Protein AF-A0A238F6Z7-F1 (afdb_monomer_lite)

Structure (mmCIF, N/CA/C/O backbone):
data_AF-A0A238F6Z7-F1
#
_entry.id   AF-A0A238F6Z7-F1
#
loop_
_atom_site.group_PDB
_atom_site.id
_atom_site.type_symbol
_atom_site.label_atom_id
_atom_site.label_alt_id
_atom_site.label_comp_id
_atom_site.label_asym_id
_atom_site.label_entity_id
_atom_site.label_seq_id
_atom_site.pdbx_PDB_ins_code
_atom_site.Cartn_x
_atom_site.Cartn_y
_atom_site.Cartn_z
_atom_site.occupancy
_atom_site.B_iso_or_equiv
_atom_site.auth_seq_id
_atom_site.auth_comp_id
_atom_site.auth_asym_id
_atom_site.auth_atom_id
_atom_site.pdbx_PDB_model_num
ATOM 1 N N . MET A 1 1 ? 32.969 39.321 -58.063 1.00 42.56 1 MET A N 1
ATOM 2 C CA . MET A 1 1 ? 31.535 39.185 -58.395 1.00 42.56 1 MET A CA 1
ATOM 3 C C . MET A 1 1 ? 31.362 38.044 -59.383 1.00 42.56 1 MET A C 1
ATOM 5 O O . MET A 1 1 ? 31.861 38.144 -60.495 1.00 42.56 1 MET A O 1
ATOM 9 N N . ARG A 1 2 ? 30.716 36.951 -58.970 1.00 46.84 2 ARG A N 1
ATOM 10 C CA . ARG A 1 2 ? 30.150 35.934 -59.867 1.00 46.84 2 ARG A CA 1
ATOM 11 C C . ARG A 1 2 ? 28.799 35.551 -59.274 1.00 46.84 2 ARG A C 1
ATOM 13 O O . ARG A 1 2 ? 28.740 34.825 -58.291 1.00 46.84 2 ARG A O 1
ATOM 20 N N . PHE A 1 3 ? 27.747 36.152 -59.814 1.00 44.97 3 PHE A N 1
ATOM 21 C CA . PHE A 1 3 ? 26.367 35.768 -59.551 1.00 44.97 3 PHE A CA 1
ATOM 22 C C . PHE A 1 3 ? 26.043 34.587 -60.457 1.00 44.97 3 PHE A C 1
ATOM 24 O O . PHE A 1 3 ? 26.331 34.650 -61.654 1.00 44.97 3 PHE A O 1
ATOM 31 N N . SER A 1 4 ? 25.450 33.524 -59.921 1.00 48.69 4 SER A N 1
ATOM 32 C CA . SER A 1 4 ? 24.800 32.529 -60.764 1.00 48.69 4 SER A CA 1
ATOM 33 C C . SER A 1 4 ? 23.704 31.767 -60.023 1.00 48.69 4 SER A C 1
ATOM 35 O O . SER A 1 4 ? 23.959 30.962 -59.137 1.00 48.69 4 SER A O 1
ATOM 37 N N . ILE A 1 5 ? 22.509 32.062 -60.535 1.00 54.56 5 ILE A N 1
ATOM 38 C CA . ILE A 1 5 ? 21.278 31.286 -60.699 1.00 54.56 5 ILE A CA 1
ATOM 39 C C . ILE A 1 5 ? 20.356 31.078 -59.491 1.00 54.56 5 ILE A C 1
ATOM 41 O O . ILE A 1 5 ? 20.648 30.398 -58.515 1.00 54.56 5 ILE A O 1
ATOM 45 N N . ALA A 1 6 ? 19.192 31.702 -59.663 1.00 48.09 6 ALA A N 1
ATOM 46 C CA . ALA A 1 6 ? 17.994 31.697 -58.857 1.00 48.09 6 ALA A CA 1
ATOM 47 C C . ALA A 1 6 ? 17.429 30.297 -58.556 1.00 48.09 6 ALA A C 1
ATOM 49 O O . ALA A 1 6 ? 17.328 29.434 -59.424 1.00 48.09 6 ALA A O 1
ATOM 50 N N . THR A 1 7 ? 16.992 30.159 -57.304 1.00 54.75 7 THR A N 1
ATOM 51 C CA . THR A 1 7 ? 15.749 29.522 -56.837 1.00 54.75 7 THR A CA 1
ATOM 52 C C . THR A 1 7 ? 14.792 28.975 -57.896 1.00 54.75 7 THR A C 1
ATOM 54 O O . THR A 1 7 ? 14.266 29.752 -58.688 1.00 54.75 7 THR A O 1
ATOM 57 N N . LEU A 1 8 ? 14.436 27.689 -57.758 1.00 50.06 8 LEU A N 1
ATOM 58 C CA . LEU A 1 8 ? 13.058 27.169 -57.823 1.00 50.06 8 LEU A CA 1
ATOM 59 C C . LEU A 1 8 ? 13.052 25.644 -57.628 1.00 50.06 8 LEU A C 1
ATOM 61 O O . LEU A 1 8 ? 13.337 24.924 -58.573 1.00 50.06 8 LEU A O 1
ATOM 65 N N . VAL A 1 9 ? 12.652 25.159 -56.447 1.00 51.19 9 VAL A N 1
ATOM 66 C CA . VAL A 1 9 ? 11.766 23.982 -56.337 1.00 51.19 9 VAL A CA 1
ATOM 67 C C . VAL A 1 9 ? 10.876 24.179 -55.108 1.00 51.19 9 VAL A C 1
ATOM 69 O O . VAL A 1 9 ? 11.232 23.842 -53.982 1.00 51.19 9 VAL A O 1
ATOM 72 N N . LEU A 1 10 ? 9.702 24.761 -55.345 1.00 51.97 10 LEU A N 1
ATOM 73 C CA . LEU A 1 10 ? 8.524 24.561 -54.510 1.00 51.97 10 LEU A CA 1
ATOM 74 C C . LEU A 1 10 ? 7.920 23.218 -54.923 1.00 51.97 10 LEU A C 1
ATOM 76 O O . LEU A 1 10 ? 7.355 23.116 -56.007 1.00 51.97 10 LEU A O 1
ATOM 80 N N . LEU A 1 11 ? 8.006 22.212 -54.057 1.00 51.72 11 LEU A N 1
ATOM 81 C CA . LEU A 1 11 ? 7.044 21.115 -54.032 1.00 51.72 11 LEU A CA 1
ATOM 82 C C . LEU A 1 11 ? 6.654 20.882 -52.576 1.00 51.72 11 LEU A C 1
ATOM 84 O O . LEU A 1 11 ? 7.351 20.228 -51.806 1.00 51.72 11 LEU A O 1
ATOM 88 N N . ALA A 1 12 ? 5.520 21.470 -52.205 1.00 52.56 12 ALA A N 1
ATOM 89 C CA . ALA A 1 12 ? 4.720 20.969 -51.109 1.00 52.56 12 ALA A CA 1
ATOM 90 C C . ALA A 1 12 ? 4.263 19.552 -51.481 1.00 52.56 12 ALA A C 1
ATOM 92 O O . ALA A 1 12 ? 3.564 19.377 -52.479 1.00 52.56 12 ALA A O 1
ATOM 93 N N . THR A 1 13 ? 4.635 18.550 -50.687 1.00 52.59 13 THR A N 1
ATOM 94 C CA . THR A 1 13 ? 3.959 17.248 -50.705 1.00 52.59 13 THR A CA 1
ATOM 95 C C . THR A 1 13 ? 3.129 17.092 -49.431 1.00 52.59 13 THR A C 1
ATOM 97 O O . THR A 1 13 ? 3.675 17.218 -48.332 1.00 52.59 13 THR A O 1
ATOM 100 N N . PRO A 1 14 ? 1.813 16.863 -49.566 1.00 52.91 14 PRO A N 1
ATOM 101 C CA . PRO A 1 14 ? 0.875 16.788 -48.458 1.00 52.91 14 PRO A CA 1
ATOM 102 C C . PRO A 1 14 ? 0.927 15.414 -47.775 1.00 52.91 14 PRO A C 1
ATOM 104 O O . PRO A 1 14 ? 1.174 14.402 -48.421 1.00 52.91 14 PRO A O 1
ATOM 107 N N . LEU A 1 15 ? 0.633 15.406 -46.470 1.00 51.06 15 LEU A N 1
ATOM 108 C CA . LEU A 1 15 ? -0.027 14.318 -45.733 1.00 51.06 15 LEU A CA 1
ATOM 109 C C . LEU A 1 15 ? 0.390 12.887 -46.110 1.00 51.06 15 LEU A C 1
ATOM 111 O O . LEU A 1 15 ? -0.344 12.161 -46.776 1.00 51.06 15 LEU A O 1
ATOM 115 N N . LEU A 1 16 ? 1.500 12.421 -45.545 1.00 52.25 16 LEU A N 1
ATOM 116 C CA . LEU A 1 16 ? 1.688 10.989 -45.352 1.00 52.25 16 LEU A CA 1
ATOM 117 C C . LEU A 1 16 ? 1.100 10.599 -43.995 1.00 52.25 16 LEU A C 1
ATOM 119 O O . LEU A 1 16 ? 1.802 10.439 -42.999 1.00 52.25 16 LEU A O 1
ATOM 123 N N . ALA A 1 17 ? -0.224 10.428 -43.977 1.00 53.59 17 ALA A N 1
ATOM 124 C CA . ALA A 1 17 ? -0.856 9.478 -43.075 1.00 53.59 17 ALA A CA 1
ATOM 125 C C . ALA A 1 17 ? -0.391 8.079 -43.503 1.00 53.59 17 ALA A C 1
ATOM 127 O O . ALA A 1 17 ? -1.105 7.341 -44.179 1.00 53.59 17 ALA A O 1
ATOM 128 N N . PHE A 1 18 ? 0.855 7.734 -43.176 1.00 52.31 18 PHE A N 1
ATOM 129 C CA . PHE A 1 18 ? 1.299 6.359 -43.263 1.00 52.31 18 PHE A CA 1
ATOM 130 C C . PHE A 1 18 ? 0.458 5.575 -42.261 1.00 52.31 18 PHE A C 1
ATOM 132 O O . PHE A 1 18 ? 0.676 5.637 -41.052 1.00 52.31 18 PHE A O 1
ATOM 139 N N . ALA A 1 19 ? -0.512 4.820 -42.771 1.00 59.41 19 ALA A N 1
ATOM 140 C CA . ALA A 1 19 ? -0.864 3.566 -42.140 1.00 59.41 19 ALA A CA 1
ATOM 141 C C . ALA A 1 19 ? 0.457 2.800 -42.007 1.00 59.41 19 ALA A C 1
ATOM 143 O O . ALA A 1 19 ? 1.002 2.324 -43.004 1.00 59.41 19 ALA A O 1
ATOM 144 N N . PHE A 1 20 ? 1.040 2.817 -40.805 1.00 55.81 20 PHE A N 1
ATOM 145 C CA . PHE A 1 20 ? 2.294 2.131 -40.529 1.00 55.81 20 PHE A CA 1
ATOM 146 C C . PHE A 1 20 ? 2.174 0.703 -41.073 1.00 55.81 20 PHE A C 1
ATOM 148 O O . PHE A 1 20 ? 1.165 0.046 -40.783 1.00 55.81 20 PHE A O 1
ATOM 155 N N . PRO A 1 21 ? 3.140 0.222 -41.877 1.00 57.50 21 PRO A N 1
ATOM 156 C CA . PRO A 1 21 ? 3.076 -1.141 -42.381 1.00 57.50 21 PRO A CA 1
ATOM 157 C C . PRO A 1 21 ? 2.991 -2.091 -41.173 1.00 57.50 21 PRO A C 1
ATOM 159 O O . PRO A 1 21 ? 3.577 -1.778 -40.131 1.00 57.50 21 PRO A O 1
ATOM 162 N N . PRO A 1 22 ? 2.251 -3.213 -41.258 1.00 57.41 22 PRO A N 1
ATOM 163 C CA . PRO A 1 22 ? 1.932 -4.066 -40.103 1.00 57.41 22 PRO A CA 1
ATOM 164 C C . PRO A 1 22 ? 3.174 -4.429 -39.273 1.00 57.41 22 PRO A C 1
ATOM 166 O O . PRO A 1 22 ? 3.165 -4.305 -38.055 1.00 57.41 22 PRO A O 1
ATOM 169 N N . GLN A 1 23 ? 4.293 -4.680 -39.950 1.00 54.38 23 GLN A N 1
ATOM 170 C CA . GLN A 1 23 ? 5.625 -4.909 -39.382 1.00 54.38 23 GLN A CA 1
ATOM 171 C C . GLN A 1 23 ? 6.180 -3.810 -38.447 1.00 54.38 23 GLN A C 1
ATOM 173 O O . GLN A 1 23 ? 6.903 -4.125 -37.507 1.00 54.38 23 GLN A O 1
ATOM 178 N N . VAL A 1 24 ? 5.837 -2.531 -38.640 1.00 57.94 24 VAL A N 1
ATOM 179 C CA . VAL A 1 24 ? 6.255 -1.433 -37.739 1.00 57.94 24 VAL A CA 1
ATOM 180 C C . VAL A 1 24 ? 5.361 -1.364 -36.500 1.00 57.94 24 VAL A C 1
ATOM 182 O O . VAL A 1 24 ? 5.848 -1.057 -35.413 1.00 57.94 24 VAL A O 1
ATOM 185 N N . ARG A 1 25 ? 4.068 -1.693 -36.635 1.00 58.12 25 ARG A N 1
ATOM 186 C CA . ARG A 1 25 ? 3.161 -1.817 -35.482 1.00 58.12 25 ARG A CA 1
ATOM 187 C C . ARG A 1 25 ? 3.573 -2.997 -34.611 1.00 58.12 25 ARG A C 1
ATOM 189 O O . ARG A 1 25 ? 3.644 -2.835 -33.405 1.00 58.12 25 ARG A O 1
ATOM 196 N N . GLU A 1 26 ? 3.929 -4.123 -35.219 1.00 58.75 26 GLU A N 1
ATOM 197 C CA . GLU A 1 26 ? 4.375 -5.328 -34.512 1.00 58.75 26 GLU A CA 1
ATOM 198 C C . GLU A 1 26 ? 5.711 -5.127 -33.791 1.00 58.75 26 GLU A C 1
ATOM 200 O O . GLU A 1 26 ? 5.857 -5.535 -32.644 1.00 58.75 26 GLU A O 1
ATOM 205 N N . ALA A 1 27 ? 6.666 -4.422 -34.408 1.00 60.94 27 ALA A N 1
ATOM 206 C CA . ALA A 1 27 ? 7.923 -4.065 -33.753 1.00 60.94 27 ALA A CA 1
ATOM 207 C C . ALA A 1 27 ? 7.715 -3.099 -32.574 1.00 60.94 27 ALA A C 1
ATOM 209 O O . ALA A 1 27 ? 8.370 -3.239 -31.544 1.00 60.94 27 ALA A O 1
ATOM 210 N N . ALA A 1 28 ? 6.794 -2.138 -32.698 1.00 63.88 28 ALA A N 1
ATOM 211 C CA . ALA A 1 28 ? 6.446 -1.230 -31.608 1.00 63.88 28 ALA A CA 1
ATOM 212 C C . ALA A 1 28 ? 5.682 -1.942 -30.478 1.00 63.88 28 ALA A C 1
ATOM 214 O O . ALA A 1 28 ? 5.928 -1.651 -29.310 1.00 63.88 28 ALA A O 1
ATOM 215 N N . ASP A 1 29 ? 4.800 -2.890 -30.809 1.00 61.50 29 ASP A N 1
ATOM 216 C CA . ASP A 1 29 ? 4.069 -3.704 -29.833 1.00 61.50 29 ASP A CA 1
ATOM 217 C C . ASP A 1 29 ? 5.019 -4.662 -29.099 1.00 61.50 29 ASP A C 1
ATOM 219 O O . ASP A 1 29 ? 5.017 -4.707 -27.873 1.00 61.50 29 ASP A O 1
ATOM 223 N N . GLN A 1 30 ? 5.942 -5.317 -29.816 1.00 62.16 30 GLN A N 1
ATOM 224 C CA . GLN A 1 30 ? 6.995 -6.136 -29.205 1.00 62.16 30 GLN A CA 1
ATOM 225 C C . GLN A 1 30 ? 7.968 -5.320 -28.356 1.00 62.16 30 GLN A C 1
ATOM 227 O O . GLN A 1 30 ? 8.371 -5.781 -27.291 1.00 62.16 30 GLN A O 1
ATOM 232 N N . LEU A 1 31 ? 8.349 -4.118 -28.792 1.00 63.41 31 LEU A N 1
ATOM 233 C CA . LEU A 1 31 ? 9.187 -3.227 -27.992 1.00 63.41 31 LEU A CA 1
ATOM 234 C C . LEU A 1 31 ? 8.447 -2.780 -26.727 1.00 63.41 31 LEU A C 1
ATOM 236 O O . LEU A 1 31 ? 9.037 -2.755 -25.653 1.00 63.41 31 LEU A O 1
ATOM 240 N N . ARG A 1 32 ? 7.148 -2.481 -26.830 1.00 57.75 32 ARG A N 1
ATOM 241 C CA . ARG A 1 32 ? 6.297 -2.138 -25.688 1.00 57.75 32 ARG A CA 1
ATOM 242 C C . ARG A 1 32 ? 6.147 -3.316 -24.720 1.00 57.75 32 ARG A C 1
ATOM 244 O O . ARG A 1 32 ? 6.265 -3.098 -23.524 1.00 57.75 32 ARG A O 1
ATOM 251 N N . LEU A 1 33 ? 5.958 -4.539 -25.218 1.00 58.75 33 LEU A N 1
ATOM 252 C CA . LEU A 1 33 ? 5.916 -5.765 -24.412 1.00 58.75 33 LEU A CA 1
ATOM 253 C C . LEU A 1 33 ? 7.255 -6.043 -23.716 1.00 58.75 33 LEU A C 1
ATOM 255 O O . LEU A 1 33 ? 7.262 -6.281 -22.517 1.00 58.75 33 LEU A O 1
ATOM 259 N N . ARG A 1 34 ? 8.390 -5.932 -24.422 1.00 57.97 34 ARG A N 1
ATOM 260 C CA . ARG A 1 34 ? 9.730 -6.120 -23.830 1.00 57.97 34 ARG A CA 1
ATOM 261 C C . ARG A 1 34 ? 10.083 -5.057 -22.787 1.00 57.97 34 ARG A C 1
ATOM 263 O O . ARG A 1 34 ? 10.688 -5.380 -21.776 1.00 57.97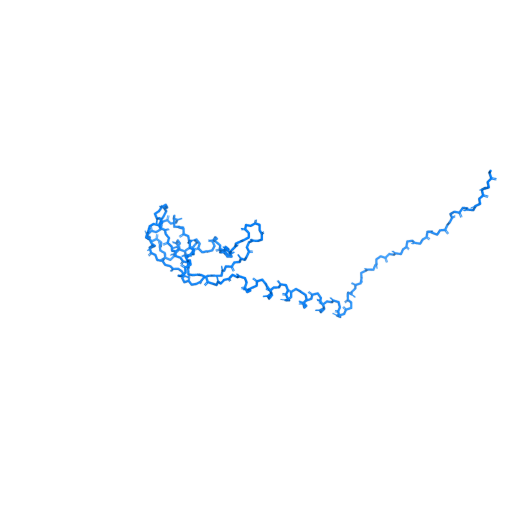 34 ARG A O 1
ATOM 270 N N . LEU A 1 35 ? 9.682 -3.803 -23.004 1.00 57.56 35 LEU A N 1
ATOM 271 C CA . LEU A 1 35 ? 9.882 -2.720 -22.031 1.00 57.56 35 LEU A CA 1
ATOM 272 C C . LEU A 1 35 ? 9.017 -2.878 -20.769 1.00 57.56 35 LEU A C 1
ATOM 274 O O . LEU A 1 35 ? 9.365 -2.323 -19.724 1.00 57.56 35 LEU A O 1
ATOM 278 N N . MET A 1 36 ? 7.889 -3.589 -20.873 1.00 53.91 36 MET A N 1
ATOM 279 C CA . MET A 1 36 ? 7.064 -3.959 -19.720 1.00 53.91 36 MET A CA 1
ATOM 280 C C . MET A 1 36 ? 7.672 -5.163 -18.981 1.00 53.91 36 MET A C 1
ATOM 282 O O . MET A 1 36 ? 7.829 -5.093 -17.768 1.00 53.91 36 MET A O 1
ATOM 286 N N . ASP A 1 37 ? 8.136 -6.180 -19.712 1.00 50.72 37 ASP A N 1
ATOM 287 C CA . ASP A 1 37 ? 8.749 -7.401 -19.163 1.00 50.72 37 ASP A CA 1
ATOM 288 C C . ASP A 1 37 ? 10.041 -7.121 -18.362 1.00 50.72 37 ASP A C 1
ATOM 290 O O . ASP A 1 37 ? 10.183 -7.579 -17.233 1.00 50.72 37 ASP A O 1
ATOM 294 N N . GLU A 1 38 ? 10.945 -6.259 -18.853 1.00 52.72 38 GLU A N 1
ATOM 295 C CA . GLU A 1 38 ? 12.203 -5.949 -18.138 1.00 52.72 38 GLU A CA 1
ATOM 296 C C . GLU A 1 38 ? 12.023 -5.096 -16.863 1.00 52.72 38 GLU A C 1
ATOM 298 O O . GLU A 1 38 ? 12.948 -4.982 -16.052 1.00 52.72 38 GLU A O 1
ATOM 303 N N . ASN A 1 39 ? 10.861 -4.463 -16.671 1.00 51.22 39 ASN A N 1
ATOM 304 C CA . ASN A 1 39 ? 10.576 -3.681 -15.461 1.00 51.22 39 ASN A CA 1
ATOM 305 C C . ASN A 1 39 ? 9.660 -4.406 -14.472 1.00 51.22 39 ASN A C 1
ATOM 307 O O . ASN A 1 39 ? 9.725 -4.088 -13.280 1.00 51.22 39 ASN A O 1
ATOM 311 N N . ASP A 1 40 ? 8.872 -5.381 -14.929 1.00 50.41 40 ASP A N 1
ATOM 312 C CA . ASP A 1 40 ? 8.038 -6.217 -14.062 1.00 50.41 40 ASP A CA 1
ATOM 313 C C . ASP A 1 40 ? 8.893 -7.122 -13.138 1.00 50.41 40 ASP A C 1
ATOM 315 O O . ASP A 1 40 ? 8.457 -7.458 -12.037 1.00 50.41 40 ASP A O 1
ATOM 319 N N . ASP A 1 41 ? 10.160 -7.392 -13.486 1.00 57.53 41 ASP A N 1
ATOM 320 C CA . ASP A 1 41 ? 11.106 -8.167 -12.660 1.00 57.53 41 ASP A CA 1
ATOM 321 C C . ASP A 1 41 ? 11.853 -7.364 -11.572 1.00 57.53 41 ASP A C 1
ATOM 323 O O . ASP A 1 41 ? 12.504 -7.944 -10.696 1.00 57.53 41 ASP A O 1
ATOM 327 N N . LYS A 1 42 ? 11.809 -6.024 -11.581 1.00 76.25 42 LYS A N 1
ATOM 328 C CA . LYS A 1 42 ? 12.646 -5.226 -10.657 1.00 76.25 42 LYS A CA 1
ATOM 329 C C . LYS A 1 42 ? 12.133 -5.203 -9.223 1.00 76.25 42 LYS A C 1
ATOM 331 O O . LYS A 1 42 ? 12.916 -4.982 -8.297 1.00 76.25 42 LYS A O 1
ATOM 336 N N . CYS A 1 43 ? 10.828 -5.364 -9.029 1.00 87.69 43 CYS A N 1
ATOM 337 C CA . CYS A 1 43 ? 10.194 -5.133 -7.742 1.00 87.69 43 CYS A CA 1
ATOM 338 C C . CYS A 1 43 ? 9.285 -6.296 -7.346 1.00 87.69 43 CYS A C 1
ATOM 340 O O . CYS A 1 43 ? 8.279 -6.537 -8.005 1.00 87.69 43 CYS A O 1
ATOM 342 N N . PRO A 1 44 ? 9.586 -6.997 -6.240 1.00 90.19 44 PRO A N 1
ATOM 343 C CA . PRO A 1 44 ? 8.762 -8.110 -5.807 1.00 90.19 44 PRO A CA 1
ATOM 344 C C . PRO A 1 44 ? 7.436 -7.626 -5.218 1.00 90.19 44 PRO A C 1
ATOM 346 O O . PRO A 1 44 ? 7.361 -6.574 -4.580 1.00 90.19 44 PRO A O 1
ATOM 349 N N . ASP A 1 45 ? 6.413 -8.470 -5.306 1.00 92.12 45 ASP A N 1
ATOM 350 C CA . ASP A 1 45 ? 5.192 -8.306 -4.526 1.00 92.12 45 ASP A CA 1
ATOM 351 C C . ASP A 1 45 ? 5.489 -8.417 -3.024 1.00 92.12 45 ASP A C 1
ATOM 353 O O . ASP A 1 45 ? 5.848 -9.485 -2.508 1.00 92.12 45 ASP A O 1
ATOM 357 N N . LEU A 1 46 ? 5.273 -7.326 -2.290 1.00 92.75 46 LEU A N 1
ATOM 358 C CA . LEU A 1 46 ? 5.508 -7.275 -0.848 1.00 92.75 46 LEU A CA 1
ATOM 359 C C . LEU A 1 46 ? 4.204 -7.322 -0.062 1.00 92.75 46 LEU A C 1
ATOM 361 O O . LEU A 1 46 ? 3.153 -6.838 -0.487 1.00 92.75 46 LEU A O 1
ATOM 365 N N . LYS A 1 47 ? 4.276 -7.892 1.144 1.00 95.38 47 LYS A N 1
ATOM 366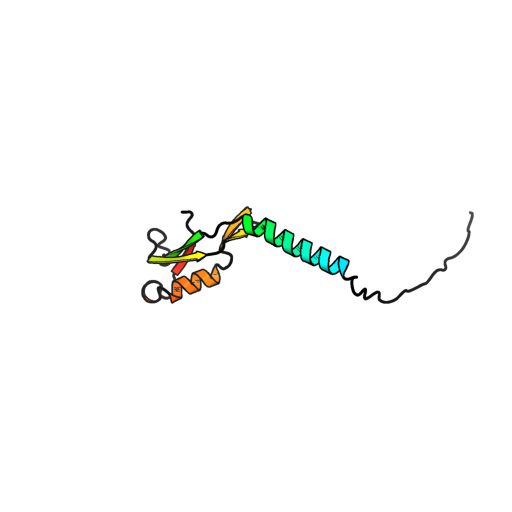 C CA . LYS A 1 47 ? 3.146 -7.905 2.073 1.00 95.38 47 LYS A CA 1
ATOM 367 C C . LYS A 1 47 ? 2.889 -6.490 2.588 1.00 95.38 47 LYS A C 1
ATOM 369 O O . LYS A 1 47 ? 3.753 -5.906 3.240 1.00 95.38 47 LYS A O 1
ATOM 374 N N . VAL A 1 48 ? 1.682 -5.978 2.358 1.00 95.62 48 VAL A N 1
ATOM 375 C CA . VAL A 1 48 ? 1.252 -4.657 2.830 1.00 95.62 48 VAL A CA 1
ATOM 376 C C . VAL A 1 48 ? 0.477 -4.785 4.131 1.00 95.62 48 VAL A C 1
ATOM 378 O O . VAL A 1 48 ? -0.577 -5.425 4.203 1.00 95.62 48 VAL A O 1
ATOM 381 N N . ARG A 1 49 ? 1.028 -4.176 5.176 1.00 95.44 49 ARG A N 1
ATOM 382 C CA . ARG A 1 49 ? 0.465 -4.119 6.522 1.00 95.44 49 ARG A CA 1
ATOM 383 C C . ARG A 1 49 ? -0.274 -2.800 6.728 1.00 95.44 49 ARG A C 1
ATOM 385 O O . ARG A 1 49 ? 0.083 -1.778 6.145 1.00 95.44 49 ARG A O 1
ATOM 392 N N . CYS A 1 50 ? -1.309 -2.851 7.554 1.00 95.44 50 CYS A N 1
ATOM 393 C CA . CYS A 1 50 ? -2.106 -1.692 7.924 1.00 95.44 50 CYS A CA 1
ATOM 394 C C . CYS A 1 50 ? -1.674 -1.217 9.306 1.00 95.44 50 CYS A C 1
ATOM 396 O O . CYS A 1 50 ? -1.612 -2.024 10.236 1.00 95.44 50 CYS A O 1
ATOM 398 N N . PHE A 1 51 ? -1.403 0.074 9.428 1.00 94.50 51 PHE A N 1
ATOM 399 C CA . PHE A 1 51 ? -1.009 0.716 10.677 1.00 94.50 51 PHE A CA 1
ATOM 400 C C . PHE A 1 51 ? -2.016 1.795 11.035 1.00 94.50 51 PHE A C 1
ATOM 402 O O . PHE A 1 51 ? -2.559 2.459 10.148 1.00 94.50 51 PHE A O 1
ATOM 409 N N . LYS A 1 52 ? -2.271 1.955 12.331 1.00 91.56 52 LYS A N 1
ATOM 410 C CA . LYS A 1 52 ? -3.126 3.027 12.831 1.00 91.56 52 LYS A CA 1
ATOM 411 C C . LYS A 1 52 ? -2.349 4.341 12.786 1.00 91.56 52 LYS A C 1
ATOM 413 O O . LYS A 1 52 ? -1.146 4.340 13.011 1.00 91.56 52 LYS A O 1
ATOM 418 N N . ASP A 1 53 ? -3.046 5.423 12.460 1.00 83.12 53 ASP A N 1
ATOM 419 C CA . ASP A 1 53 ? -2.534 6.795 12.338 1.00 83.12 53 ASP A CA 1
ATOM 420 C C . ASP A 1 53 ? -1.357 7.115 13.280 1.00 83.12 53 ASP A C 1
ATOM 422 O O . ASP A 1 53 ? -1.526 7.149 14.498 1.00 83.12 53 ASP A O 1
ATOM 426 N N . GLY A 1 54 ? -0.158 7.304 12.720 1.00 73.56 54 GLY A N 1
ATOM 427 C CA . GLY A 1 54 ? 1.065 7.634 13.466 1.00 73.56 54 GLY A CA 1
ATOM 428 C C . GLY A 1 54 ? 1.671 6.510 14.322 1.00 73.56 54 GLY A C 1
ATOM 429 O O . GLY A 1 54 ? 2.838 6.599 14.702 1.00 73.56 54 GLY A O 1
ATOM 430 N N . GLU A 1 55 ? 0.944 5.424 14.580 1.00 83.81 55 GLU A N 1
ATOM 431 C CA . GLU A 1 55 ? 1.396 4.283 15.374 1.00 83.81 55 GLU A CA 1
ATOM 432 C C . GLU A 1 55 ? 1.928 3.162 14.470 1.00 83.81 55 GLU A C 1
ATOM 434 O O . GLU A 1 55 ? 1.254 2.185 14.139 1.00 83.81 55 GLU A O 1
ATOM 439 N N . LEU A 1 56 ? 3.186 3.327 14.048 1.00 85.50 56 LEU A N 1
ATOM 440 C CA . LEU A 1 56 ? 3.879 2.407 13.136 1.00 85.50 56 LEU A CA 1
ATOM 441 C C . LEU A 1 56 ? 4.599 1.248 13.848 1.00 85.50 56 LEU A C 1
ATOM 443 O O . LEU A 1 56 ? 5.328 0.483 13.218 1.00 85.50 56 LEU A O 1
ATOM 447 N N . THR A 1 57 ? 4.421 1.116 15.162 1.00 85.69 57 THR A N 1
ATOM 448 C CA . THR A 1 57 ? 5.090 0.100 15.989 1.00 85.69 57 THR A CA 1
ATOM 449 C C . THR A 1 57 ? 4.441 -1.272 15.849 1.00 85.69 57 THR A C 1
ATOM 451 O O . THR A 1 57 ? 5.140 -2.285 15.830 1.00 85.69 57 THR A O 1
ATOM 454 N N . GLN A 1 58 ? 3.111 -1.321 15.725 1.00 88.56 58 GLN A N 1
ATOM 455 C CA . GLN A 1 58 ? 2.357 -2.565 15.615 1.00 88.56 58 GLN A CA 1
ATOM 456 C C . GLN A 1 58 ? 1.324 -2.492 14.488 1.00 88.56 58 GLN A C 1
ATOM 458 O O . GLN A 1 58 ? 0.459 -1.615 14.484 1.00 88.56 58 GLN A O 1
ATOM 463 N N . PRO A 1 59 ? 1.373 -3.424 13.522 1.00 93.38 59 PRO A N 1
ATOM 464 C CA . PRO A 1 59 ? 0.357 -3.488 12.491 1.00 93.38 59 PRO A CA 1
ATOM 465 C C . PRO A 1 59 ? -0.949 -4.015 13.092 1.00 93.38 59 PRO A C 1
ATOM 467 O O . PRO A 1 59 ? -0.975 -5.090 13.688 1.00 93.38 59 PRO A O 1
ATOM 470 N N . ILE A 1 60 ? -2.054 -3.319 12.844 1.00 94.06 60 ILE A N 1
ATOM 471 C CA . ILE A 1 60 ? -3.402 -3.796 13.198 1.00 94.06 60 ILE A CA 1
ATOM 472 C C . ILE A 1 60 ? -3.872 -4.927 12.269 1.00 94.06 60 ILE A C 1
ATOM 474 O O . 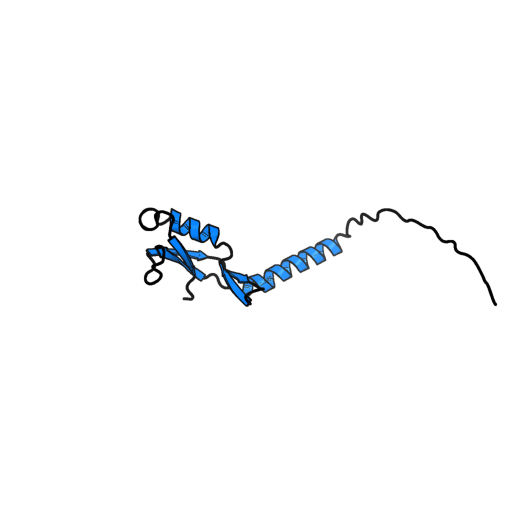ILE A 1 60 ? -4.860 -5.610 12.527 1.00 94.06 60 ILE A O 1
ATOM 478 N N . GLY A 1 61 ? -3.168 -5.126 11.151 1.00 94.44 61 GLY A N 1
ATOM 479 C CA . GLY A 1 61 ? -3.486 -6.165 10.188 1.00 94.44 61 GLY A CA 1
ATOM 480 C C . GLY A 1 61 ? -2.723 -6.040 8.874 1.00 94.44 61 GLY A C 1
ATOM 481 O O . GLY A 1 61 ? -1.664 -5.418 8.802 1.00 94.44 61 GLY A O 1
ATOM 482 N N . ASN A 1 62 ? -3.230 -6.686 7.822 1.00 95.50 62 ASN A N 1
ATOM 483 C CA . ASN A 1 62 ? -2.632 -6.654 6.487 1.00 95.50 62 ASN A CA 1
ATOM 484 C C . ASN A 1 62 ? -3.658 -6.910 5.371 1.00 95.50 62 ASN A C 1
ATOM 486 O O . ASN A 1 62 ? -4.702 -7.539 5.581 1.00 95.50 62 ASN A O 1
ATOM 490 N N . ILE A 1 63 ? -3.323 -6.457 4.164 1.00 96.06 63 ILE A N 1
ATOM 491 C CA . ILE A 1 63 ? -4.111 -6.644 2.933 1.00 96.06 63 ILE A CA 1
ATOM 492 C C . ILE A 1 63 ? -3.442 -7.631 1.961 1.00 96.06 63 ILE A C 1
ATOM 494 O O . ILE A 1 63 ? -3.715 -7.614 0.765 1.00 96.06 63 ILE A O 1
ATOM 498 N N . GLY A 1 64 ? -2.576 -8.509 2.476 1.00 95.38 64 GLY A N 1
ATOM 499 C CA . GLY A 1 64 ? -1.852 -9.492 1.671 1.00 95.38 64 GLY A CA 1
ATOM 500 C C . GLY A 1 64 ? -0.686 -8.899 0.878 1.00 95.38 64 GLY A C 1
ATOM 501 O O . GLY A 1 64 ? -0.192 -7.814 1.191 1.00 95.38 64 GLY A O 1
ATOM 502 N N . LYS A 1 65 ? -0.216 -9.659 -0.116 1.00 95.56 65 LYS A N 1
ATOM 503 C CA . LYS A 1 65 ? 0.802 -9.213 -1.072 1.00 95.56 65 LYS A CA 1
ATOM 504 C C . LYS A 1 65 ? 0.196 -8.200 -2.041 1.00 95.56 65 LYS A C 1
ATOM 506 O O . LYS A 1 65 ? -0.942 -8.379 -2.466 1.00 95.56 65 LYS A O 1
ATOM 511 N N . GLN A 1 66 ? 0.936 -7.141 -2.340 1.00 95.31 66 GLN A N 1
ATOM 512 C CA . GLN A 1 66 ? 0.542 -6.104 -3.288 1.00 95.31 66 GLN A CA 1
ATOM 513 C C . GLN A 1 66 ? 1.703 -5.802 -4.236 1.00 95.31 66 GLN A C 1
ATOM 515 O O . GLN A 1 66 ? 2.857 -5.906 -3.805 1.00 95.31 66 GLN A O 1
ATOM 520 N N . PRO A 1 67 ? 1.403 -5.371 -5.472 1.00 93.19 67 PRO A N 1
ATOM 521 C CA . PRO A 1 67 ? 2.424 -5.079 -6.460 1.00 93.19 67 PRO A CA 1
ATOM 522 C C . PRO A 1 67 ? 3.239 -3.847 -6.090 1.00 93.19 67 PRO A C 1
ATOM 524 O O . PRO A 1 67 ? 2.710 -2.824 -5.621 1.00 93.19 67 PRO A O 1
ATOM 527 N N . TYR A 1 68 ? 4.542 -3.963 -6.321 1.00 92.50 68 TYR A N 1
ATOM 528 C CA . TYR A 1 68 ? 5.495 -2.873 -6.217 1.00 92.50 68 TYR A CA 1
ATOM 529 C C . TYR A 1 68 ? 6.037 -2.531 -7.598 1.00 92.50 68 TYR A C 1
ATOM 531 O O . TYR A 1 68 ? 6.355 -3.405 -8.389 1.00 92.50 68 TYR A O 1
ATOM 539 N N . CYS A 1 69 ? 6.141 -1.238 -7.863 1.00 91.06 69 CYS A N 1
ATOM 540 C CA . CYS A 1 69 ? 6.607 -0.679 -9.115 1.00 91.06 69 CYS A CA 1
ATOM 541 C C . CYS A 1 69 ? 7.937 0.014 -8.849 1.00 91.06 69 CYS A C 1
ATOM 543 O O . CYS A 1 69 ? 8.117 0.664 -7.810 1.00 91.06 69 CYS A O 1
ATOM 545 N N . TRP A 1 70 ? 8.864 -0.118 -9.790 1.00 91.31 70 TRP A N 1
ATOM 546 C CA . TRP A 1 70 ? 10.124 0.602 -9.739 1.00 91.31 70 TRP A CA 1
ATOM 547 C C . TRP A 1 70 ? 9.872 2.102 -9.941 1.00 91.31 70 TRP A C 1
ATOM 549 O O . TRP A 1 70 ? 9.279 2.524 -10.932 1.00 91.31 70 TRP A O 1
ATOM 559 N N . ASP A 1 71 ? 10.287 2.916 -8.973 1.00 89.00 71 ASP A N 1
ATOM 560 C CA . ASP A 1 71 ? 10.279 4.370 -9.084 1.00 89.00 71 ASP A CA 1
ATOM 561 C C . ASP A 1 71 ? 11.641 4.823 -9.621 1.00 89.00 71 ASP A C 1
ATOM 563 O O . ASP A 1 71 ? 12.632 4.813 -8.891 1.00 89.00 71 ASP A O 1
ATOM 567 N N . GLU A 1 72 ? 11.689 5.227 -10.893 1.00 87.19 72 GLU A N 1
ATOM 568 C CA . GLU A 1 72 ? 12.925 5.680 -11.553 1.00 87.19 72 GLU A CA 1
ATOM 569 C C . GLU A 1 72 ? 13.503 6.967 -10.941 1.00 87.19 72 GLU A C 1
ATOM 571 O O . GLU A 1 72 ? 14.701 7.217 -11.044 1.00 87.19 72 GLU A O 1
ATOM 576 N N . LYS A 1 73 ? 12.679 7.802 -10.289 1.00 89.56 73 LYS A N 1
ATOM 577 C CA . LYS A 1 73 ? 13.139 9.071 -9.699 1.00 89.56 73 LYS A CA 1
ATOM 578 C C . LYS A 1 73 ? 13.840 8.845 -8.370 1.00 89.56 73 LYS A C 1
ATOM 580 O O . LYS A 1 73 ? 14.820 9.514 -8.065 1.00 89.56 73 LYS A O 1
ATOM 585 N N . GLU A 1 74 ? 13.307 7.933 -7.566 1.00 88.00 74 GLU A N 1
ATOM 586 C CA . GLU A 1 74 ? 13.847 7.600 -6.247 1.00 88.00 74 GLU A CA 1
ATOM 587 C C . GLU A 1 74 ? 14.691 6.320 -6.258 1.00 88.00 74 GLU A C 1
ATOM 589 O O . GLU A 1 74 ? 15.193 5.913 -5.209 1.00 88.00 74 GLU A O 1
ATOM 594 N N . THR A 1 75 ? 14.864 5.698 -7.430 1.00 89.75 75 THR A N 1
ATOM 595 C CA . THR A 1 75 ? 15.643 4.470 -7.654 1.00 89.75 75 THR A CA 1
ATOM 596 C C . THR A 1 75 ? 15.310 3.375 -6.639 1.00 89.75 75 THR A C 1
ATOM 598 O O . THR A 1 75 ? 16.193 2.768 -6.033 1.00 89.75 75 THR A O 1
ATOM 601 N N . LYS A 1 76 ? 14.014 3.174 -6.379 1.00 89.75 76 LYS A N 1
ATOM 602 C CA . LYS A 1 76 ? 13.535 2.208 -5.383 1.00 89.75 76 LYS A CA 1
ATOM 603 C C . LYS A 1 76 ? 12.155 1.670 -5.724 1.00 89.75 76 LYS A C 1
ATOM 605 O O . LYS A 1 76 ? 11.364 2.325 -6.394 1.00 89.75 76 LYS A O 1
ATOM 610 N N . CYS A 1 77 ? 11.823 0.512 -5.167 1.00 90.62 77 CYS A N 1
ATOM 611 C CA . CYS A 1 77 ? 10.483 -0.050 -5.275 1.00 90.62 77 CYS A CA 1
ATOM 612 C C . CYS A 1 77 ? 9.487 0.688 -4.368 1.00 90.62 77 CYS A C 1
ATOM 614 O O . CYS A 1 77 ? 9.722 0.862 -3.169 1.00 90.62 77 CYS A O 1
ATOM 616 N N . LYS A 1 78 ? 8.332 1.066 -4.922 1.00 91.44 78 LYS A N 1
ATOM 617 C CA . LYS A 1 78 ? 7.190 1.632 -4.186 1.00 91.44 78 LYS A CA 1
ATOM 618 C C . LYS A 1 78 ? 5.914 0.865 -4.494 1.00 91.44 78 LYS A C 1
ATOM 620 O O . LYS A 1 78 ? 5.803 0.236 -5.534 1.00 91.44 78 LYS A O 1
ATOM 625 N N . GLN A 1 79 ? 4.915 0.960 -3.618 1.00 93.25 79 GLN A N 1
ATOM 626 C CA . GLN A 1 79 ? 3.594 0.390 -3.898 1.00 93.25 79 GLN A CA 1
ATOM 627 C C . GLN A 1 79 ? 3.018 1.008 -5.177 1.00 93.25 79 GLN A C 1
ATOM 629 O O . GLN A 1 79 ? 2.825 2.223 -5.225 1.00 93.25 79 GLN A O 1
ATOM 634 N N . CYS A 1 80 ? 2.667 0.184 -6.167 1.00 93.75 80 CYS A N 1
ATOM 635 C CA . CYS A 1 80 ? 2.069 0.666 -7.419 1.00 93.75 80 CYS A CA 1
ATOM 636 C C . CYS A 1 80 ? 0.748 1.416 -7.185 1.00 93.75 80 CYS A C 1
ATOM 638 O O . CYS A 1 80 ? 0.386 2.334 -7.918 1.00 93.75 80 CYS A O 1
ATOM 640 N N . HIS A 1 81 ? 0.000 1.015 -6.153 1.00 94.62 81 HIS A N 1
ATOM 641 C CA . HIS A 1 81 ? -1.343 1.518 -5.877 1.00 94.62 81 HIS A CA 1
ATOM 642 C C . HIS A 1 81 ? -1.499 1.986 -4.428 1.00 94.62 81 HIS A C 1
ATOM 644 O O . HIS A 1 81 ? -2.387 1.527 -3.709 1.00 94.62 81 HIS A O 1
ATOM 650 N N . GLN A 1 82 ? -0.658 2.928 -3.990 1.00 93.94 82 GLN A N 1
ATOM 651 C CA . GLN A 1 82 ? -0.658 3.428 -2.609 1.00 93.94 82 GLN A CA 1
ATOM 652 C C . GLN A 1 82 ? -2.048 3.894 -2.132 1.00 93.94 82 GLN A C 1
ATOM 654 O O . GLN A 1 82 ? -2.500 3.481 -1.065 1.00 93.94 82 GLN A O 1
ATOM 659 N N . THR A 1 83 ? -2.773 4.676 -2.939 1.00 95.44 83 THR A N 1
ATOM 660 C CA . THR A 1 83 ? -4.124 5.159 -2.593 1.00 95.44 83 THR A CA 1
ATOM 661 C C . THR A 1 83 ? -5.126 4.015 -2.432 1.00 95.44 83 THR A C 1
ATOM 663 O O . THR A 1 83 ? -5.899 3.995 -1.475 1.00 95.44 83 THR A O 1
ATOM 666 N N . ARG A 1 84 ? -5.090 3.021 -3.330 1.00 96.44 84 ARG A N 1
ATOM 667 C CA . ARG A 1 84 ? -5.961 1.837 -3.262 1.00 96.44 84 ARG A CA 1
ATOM 668 C C . ARG A 1 84 ? -5.644 0.991 -2.035 1.00 96.44 84 ARG A C 1
ATOM 670 O O . ARG A 1 84 ? -6.560 0.505 -1.376 1.00 96.44 84 ARG A O 1
ATOM 677 N N . ASN A 1 85 ? -4.366 0.829 -1.716 1.00 96.31 85 ASN A N 1
ATOM 678 C CA . ASN A 1 85 ? -3.919 0.052 -0.567 1.00 96.31 85 ASN A CA 1
ATOM 679 C C . ASN A 1 85 ? -4.312 0.741 0.743 1.0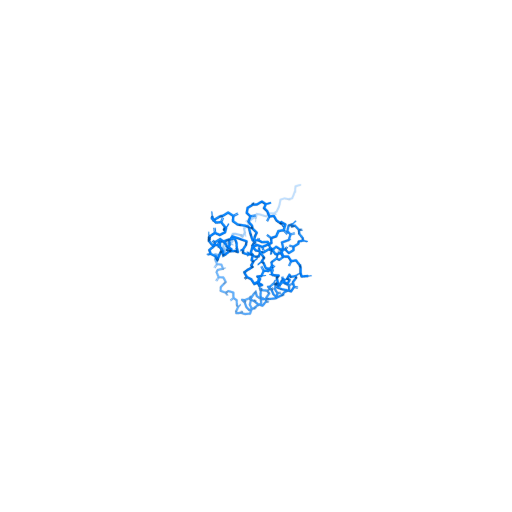0 96.31 85 ASN A C 1
ATOM 681 O O . ASN A 1 85 ? -4.853 0.090 1.637 1.00 96.31 85 ASN A O 1
ATOM 685 N N . LYS A 1 86 ? -4.160 2.069 0.819 1.00 95.75 86 LYS A N 1
AT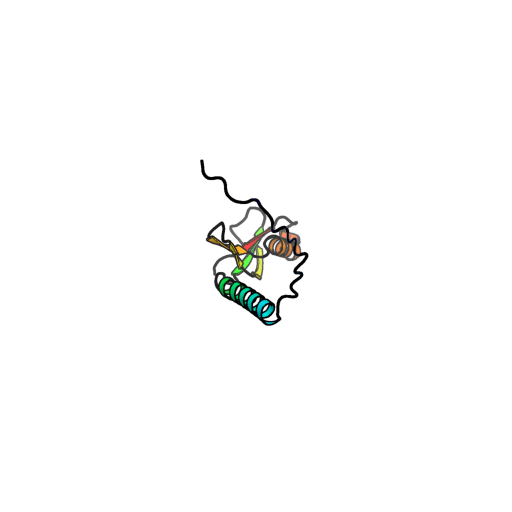OM 686 C CA . LYS A 1 86 ? -4.653 2.878 1.941 1.00 95.75 86 LYS A CA 1
ATOM 687 C C . LYS A 1 86 ? -6.163 2.741 2.105 1.00 95.75 86 LYS A C 1
ATOM 689 O O . LYS A 1 86 ? -6.628 2.451 3.207 1.00 95.75 86 LYS A O 1
ATOM 694 N N . LEU A 1 87 ? -6.931 2.882 1.025 1.00 96.88 87 LEU A N 1
ATOM 695 C CA . LEU A 1 87 ? -8.380 2.681 1.063 1.00 96.88 87 LEU A CA 1
ATOM 696 C C . LEU A 1 87 ? -8.727 1.264 1.539 1.00 96.88 87 LEU A C 1
ATOM 698 O O . LEU A 1 87 ? -9.540 1.108 2.440 1.00 96.88 87 LEU A O 1
ATOM 702 N N . SER A 1 88 ? -8.044 0.244 1.019 1.00 96.69 88 SER A N 1
ATOM 703 C CA . SER A 1 88 ? -8.269 -1.158 1.391 1.00 96.69 88 SER A CA 1
ATOM 704 C C . SER A 1 88 ? -8.013 -1.414 2.877 1.00 96.69 88 SER A C 1
ATOM 706 O O . SER A 1 88 ? -8.814 -2.093 3.516 1.00 96.69 88 SER A O 1
ATOM 708 N N . CYS A 1 89 ? -6.951 -0.843 3.456 1.00 96.38 89 CYS A N 1
ATOM 709 C CA . CYS A 1 89 ? -6.716 -0.900 4.900 1.00 96.38 89 CYS A CA 1
ATOM 710 C C . CYS A 1 89 ? -7.863 -0.251 5.684 1.00 96.38 89 CYS A C 1
ATOM 712 O O . CYS A 1 89 ? -8.403 -0.861 6.605 1.00 96.38 89 CYS A O 1
ATOM 714 N N . ASN A 1 90 ? -8.273 0.954 5.286 1.00 95.88 90 ASN A N 1
ATOM 715 C CA . ASN A 1 90 ? -9.328 1.705 5.963 1.00 95.88 90 ASN A CA 1
ATOM 716 C C . ASN A 1 90 ? -10.711 1.052 5.847 1.00 95.88 90 ASN A C 1
ATOM 718 O O . ASN A 1 90 ? -11.494 1.120 6.789 1.00 95.88 90 ASN A O 1
ATOM 722 N N . THR A 1 91 ? -11.006 0.391 4.729 1.00 96.50 91 THR A N 1
ATOM 723 C CA . THR A 1 91 ? -12.250 -0.361 4.536 1.00 96.50 91 THR A CA 1
ATOM 724 C C . THR A 1 91 ? -12.229 -1.680 5.304 1.00 96.50 91 THR A C 1
ATOM 726 O O . THR A 1 91 ? -13.211 -2.022 5.958 1.00 96.50 91 THR A O 1
ATOM 729 N N . LYS A 1 92 ? -11.116 -2.424 5.262 1.00 96.19 92 LYS A N 1
ATOM 730 C CA . LYS A 1 92 ? -11.004 -3.738 5.913 1.00 96.19 92 LYS A CA 1
ATOM 731 C C . LYS A 1 92 ? -11.012 -3.638 7.438 1.00 96.19 92 LYS A C 1
ATOM 733 O O . LYS A 1 92 ? -11.618 -4.476 8.097 1.00 96.19 92 LYS A O 1
ATOM 738 N N . TYR A 1 93 ? -10.365 -2.613 7.984 1.00 94.94 93 TYR A N 1
ATOM 739 C CA . TYR A 1 93 ? -10.226 -2.385 9.423 1.00 94.94 93 TYR A CA 1
ATOM 740 C C . TYR A 1 93 ? -11.001 -1.137 9.860 1.00 94.94 93 TYR A C 1
ATOM 742 O O . TYR A 1 93 ? -10.495 -0.305 10.605 1.00 94.94 93 TYR A O 1
ATOM 750 N N . LEU A 1 94 ? -12.241 -0.982 9.381 1.00 93.94 94 LEU A N 1
ATOM 751 C CA . LEU A 1 94 ? -13.042 0.238 9.557 1.00 93.94 94 LEU A CA 1
ATOM 752 C C . LEU A 1 94 ? -13.161 0.694 11.023 1.00 93.94 94 LEU A C 1
ATOM 754 O O . LEU A 1 94 ? -13.061 1.890 11.299 1.00 93.94 94 LEU A O 1
ATOM 758 N N . LYS A 1 95 ? -13.335 -0.258 11.951 1.00 92.56 95 LYS A N 1
ATOM 759 C CA . LYS A 1 95 ? -13.467 0.007 13.395 1.00 92.56 95 LYS A CA 1
ATOM 760 C C . LYS A 1 95 ? -12.180 0.561 14.008 1.00 92.56 95 LYS A C 1
ATOM 762 O O . LYS A 1 95 ? -12.242 1.493 14.800 1.00 92.56 95 LYS A O 1
ATOM 767 N N . ASP A 1 96 ? -11.036 0.006 13.624 1.00 91.12 96 ASP A N 1
ATOM 768 C CA . ASP A 1 96 ? -9.730 0.366 14.183 1.00 91.12 96 ASP A CA 1
ATOM 769 C C . ASP A 1 96 ? -9.139 1.608 13.508 1.00 91.12 96 ASP A C 1
ATOM 771 O O . ASP A 1 96 ? -8.462 2.417 14.145 1.00 91.12 96 ASP A O 1
ATOM 775 N N . CYS A 1 97 ? -9.414 1.760 12.210 1.00 88.31 97 CYS A N 1
ATOM 776 C CA . CYS A 1 97 ? -8.839 2.797 11.374 1.00 88.31 97 CYS A CA 1
ATOM 777 C C . CYS A 1 97 ? -9.583 4.116 11.434 1.00 88.31 97 CYS A C 1
ATOM 779 O O . CYS A 1 97 ? -8.942 5.162 11.359 1.00 88.31 97 CYS A O 1
ATOM 781 N N . THR A 1 98 ? -10.921 4.115 11.499 1.00 89.88 98 THR A N 1
ATOM 782 C CA . THR A 1 98 ? -11.719 5.352 11.378 1.00 89.88 98 THR A CA 1
ATOM 783 C C . THR A 1 98 ? -11.256 6.238 10.207 1.00 89.88 98 THR A C 1
ATOM 785 O O . THR A 1 98 ? -11.175 7.455 10.331 1.00 89.88 98 THR A O 1
ATOM 788 N N . THR A 1 99 ? -10.904 5.625 9.068 1.00 89.88 99 THR A N 1
ATOM 789 C CA . THR A 1 99 ? -10.343 6.265 7.850 1.00 89.88 99 THR A CA 1
ATOM 790 C C . THR A 1 99 ? -8.935 6.878 7.960 1.00 89.88 99 THR A C 1
ATOM 792 O O . THR A 1 99 ? -8.467 7.515 7.018 1.00 89.88 99 THR A O 1
ATOM 795 N N . LYS A 1 100 ? -8.224 6.644 9.067 1.00 92.75 100 LYS A N 1
ATOM 796 C CA . LYS A 1 100 ? -6.900 7.213 9.356 1.00 92.75 100 LYS A CA 1
ATOM 797 C C . LYS A 1 100 ? -5.751 6.201 9.320 1.00 92.75 100 LYS A C 1
ATOM 799 O O . LYS A 1 100 ? -4.657 6.494 9.781 1.00 92.75 100 LYS A O 1
ATOM 804 N N . CYS A 1 101 ? -5.968 4.998 8.801 1.00 94.06 101 CYS A N 1
ATOM 805 C CA . CYS A 1 101 ? -4.881 4.034 8.667 1.00 94.06 101 CYS A CA 1
ATOM 806 C C . CYS A 1 101 ? -3.981 4.320 7.472 1.00 94.06 101 CYS A C 1
ATOM 808 O O . CYS A 1 101 ? -4.439 4.774 6.419 1.00 94.06 101 CYS A O 1
ATOM 810 N N . GLU A 1 102 ? -2.725 3.917 7.625 1.00 94.25 102 GLU A N 1
ATOM 811 C CA . GLU A 1 102 ? -1.721 3.874 6.572 1.00 94.25 102 GLU A CA 1
ATOM 812 C C . GLU A 1 102 ? -1.496 2.440 6.084 1.00 94.25 102 GLU A C 1
ATOM 814 O O . GLU A 1 102 ? -1.647 1.468 6.830 1.00 94.25 102 GLU A O 1
ATOM 819 N N . ALA A 1 103 ? -1.124 2.317 4.811 1.00 95.06 103 ALA A N 1
ATOM 820 C CA . ALA A 1 103 ? -0.762 1.053 4.182 1.00 95.06 103 ALA A CA 1
ATOM 821 C C . ALA A 1 103 ? 0.734 1.063 3.861 1.00 95.06 103 ALA A C 1
ATOM 823 O O . ALA A 1 103 ? 1.187 1.826 3.006 1.00 95.06 103 ALA A O 1
ATOM 824 N N . ILE A 1 104 ? 1.502 0.209 4.533 1.00 93.12 104 ILE A N 1
ATOM 825 C CA . ILE A 1 104 ? 2.963 0.165 4.430 1.00 93.12 104 ILE A CA 1
ATOM 826 C C . ILE A 1 104 ? 3.370 -1.256 4.073 1.00 93.12 104 ILE A C 1
ATOM 828 O O . ILE A 1 104 ? 3.011 -2.201 4.779 1.00 93.12 104 ILE A O 1
ATOM 832 N N . GLY A 1 105 ? 4.119 -1.434 2.986 1.00 89.00 105 GLY A N 1
ATOM 833 C CA . GLY A 1 105 ? 4.742 -2.729 2.746 1.00 89.00 105 GLY A CA 1
ATOM 834 C C . GLY A 1 105 ? 6.024 -2.878 3.535 1.00 89.00 105 GLY A C 1
ATOM 835 O O . GLY A 1 105 ? 6.856 -1.976 3.606 1.00 89.00 105 GLY A O 1
ATOM 836 N N . THR A 1 106 ? 6.139 -4.042 4.149 1.00 74.00 106 THR A N 1
ATOM 837 C CA . THR A 1 106 ? 7.308 -4.461 4.907 1.00 74.00 106 THR A CA 1
ATOM 838 C C . THR A 1 106 ? 8.064 -5.487 4.072 1.00 74.00 106 THR A C 1
ATOM 840 O O . THR A 1 106 ? 7.414 -6.451 3.642 1.00 74.00 106 THR A O 1
ATOM 843 N N . PRO A 1 107 ? 9.385 -5.331 3.851 1.00 62.62 107 PRO A N 1
ATOM 844 C CA . PRO A 1 107 ? 10.195 -6.459 3.407 1.00 62.62 107 PRO A CA 1
ATOM 845 C C . PRO A 1 107 ? 10.031 -7.592 4.432 1.00 62.62 107 PRO A C 1
ATOM 847 O O . PRO A 1 107 ? 9.893 -7.325 5.630 1.00 62.62 107 PRO A O 1
ATOM 850 N N . LEU A 1 108 ? 9.889 -8.824 3.938 1.00 49.75 108 LEU A N 1
ATOM 851 C CA . LEU A 1 108 ? 9.737 -10.015 4.778 1.00 49.75 108 LEU A CA 1
ATOM 852 C C . LEU A 1 108 ? 11.036 -10.335 5.513 1.00 49.75 108 LEU A C 1
ATOM 854 O O . LEU A 1 108 ? 12.105 -10.165 4.889 1.00 49.75 108 LEU A O 1
#

pLDDT: mean 76.91, std 18.87, range [42.56, 96.88]

Organism: NCBI:txid269621

Radius of gyration: 27.16 Å; chains: 1; bounding box: 45×49×77 Å

Sequence (108 aa):
MRFSIATLVLLATPLLAFAFPPQVREAADQLRLRLMDENDDKCPDLKVRCFKDGELTQPIGNIGKQPYCWDEKETKCKQCHQTRNKLSCNTKYLKDCTTKCEAIGTPL

Secondary st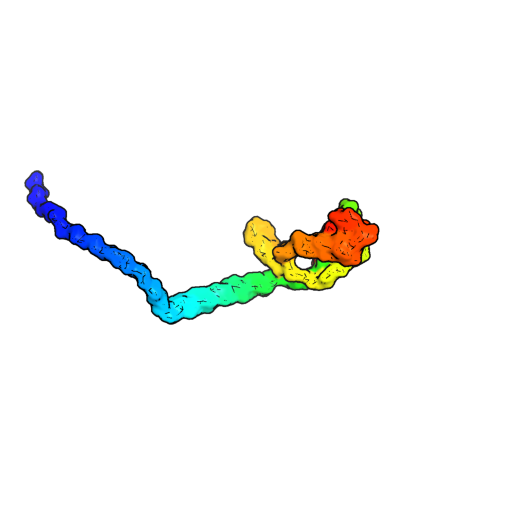ructure (DSSP, 8-state):
---------------------HHHHHHHHHHHHHHHHHHHTSS--EEEEEEBTTB-SS-SEEEEEE-EEEETTTTEEEETTHHHHHHHHHHHTHHHHTT--EEEEE--

Foldseek 3Di:
DDDDDDDDDDDDDDDPPPPDDVVVVVVVVVVVVVVVVVFQPPWDFFWKFKDEAPGPPDGPGTPGTADWGQDPVVRDTDGPCQVVQLVVSCVVPVVRHVSRIGIDTDDD